Protein AF-M1C3E4-F1 (afdb_monomer)

Mean predicted aligned error: 8.4 Å

Secondary structure (DSSP, 8-state):
-HHHHHHHHHHHHSPEEEEEEEEEEPTTT-SSS-S-EEEEEEEE--GGG-SSGGGSHHHHHHHHHHHHHHHHTTTTEEEEEEEEEEEPPP----

InterPro domains:
  IPR027850 Protein of unknown function DUF4504 [PF14953] (3-94)
  IPR027850 Protein of unknown function DUF4504 [PTHR31366] (2-94)

pLDDT: mean 80.96, std 12.39, range [53.47, 95.12]

Foldseek 3Di:
DVVVVVVLCCLQAPKWKKKWKWFFFDVVVDPPDDRDIHTPDIDTDRCVQDVPHCVDPVNVVVVVVVVVVCVVVCNTTVDIDMDIDTHHRDD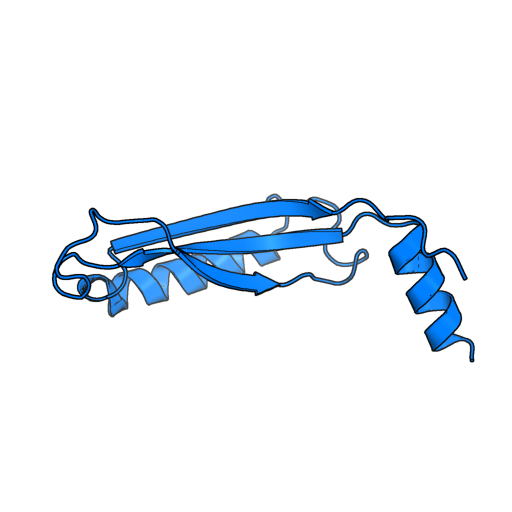PDD

Solvent-accessible surface area (backbone atoms only — not comparable to full-atom values): 5555 Å² total; per-residue (Å²): 111,71,70,58,53,53,49,51,50,46,53,47,71,43,57,34,42,37,40,36,36,34,29,22,48,27,62,90,79,38,94,83,56,78,69,54,79,39,81,77,50,71,49,69,60,61,50,98,79,44,84,66,58,78,79,35,73,67,47,53,54,48,50,52,56,51,49,58,50,35,68,78,38,41,82,51,34,67,43,79,47,79,48,75,44,79,43,69,46,60,83,74,84,126

Radius of gyration: 17.13 Å; Cα contacts (8 Å, |Δi|>4): 126; chains: 1; bounding box: 40×20×45 Å

Structure (mmCIF, N/CA/C/O backbone):
data_AF-M1C3E4-F1
#
_entry.id   AF-M1C3E4-F1
#
loop_
_atom_site.group_PDB
_atom_site.id
_atom_site.type_symbol
_atom_site.label_atom_id
_atom_site.label_alt_id
_atom_site.label_comp_id
_atom_site.label_asym_id
_atom_site.label_entity_id
_atom_site.label_seq_id
_atom_site.pdbx_PDB_ins_code
_atom_site.Cartn_x
_atom_site.Cartn_y
_atom_site.Cartn_z
_atom_site.occupancy
_atom_site.B_iso_or_equiv
_atom_site.auth_seq_id
_atom_site.auth_comp_id
_atom_site.auth_asym_id
_atom_site.auth_atom_id
_atom_site.pdbx_PDB_model_num
ATOM 1 N N . MET A 1 1 ? 27.519 -9.311 -13.568 1.00 56.81 1 MET A N 1
ATOM 2 C CA . MET A 1 1 ? 27.627 -7.866 -13.865 1.00 56.81 1 MET A CA 1
ATOM 3 C C . MET A 1 1 ? 26.297 -7.278 -14.332 1.00 56.81 1 MET A C 1
ATOM 5 O O . MET A 1 1 ? 25.813 -6.385 -13.657 1.00 56.81 1 MET A O 1
ATOM 9 N N . ALA A 1 2 ? 25.630 -7.840 -15.349 1.00 66.44 2 ALA A N 1
ATOM 10 C CA . ALA A 1 2 ? 24.377 -7.292 -15.903 1.00 66.44 2 ALA A CA 1
ATOM 11 C C . ALA A 1 2 ? 23.235 -7.018 -14.891 1.00 66.44 2 ALA A C 1
ATOM 13 O O . ALA A 1 2 ? 22.530 -6.023 -15.009 1.00 66.44 2 ALA A O 1
ATOM 14 N N . HIS A 1 3 ? 23.048 -7.862 -13.868 1.00 71.81 3 HIS A N 1
ATOM 15 C C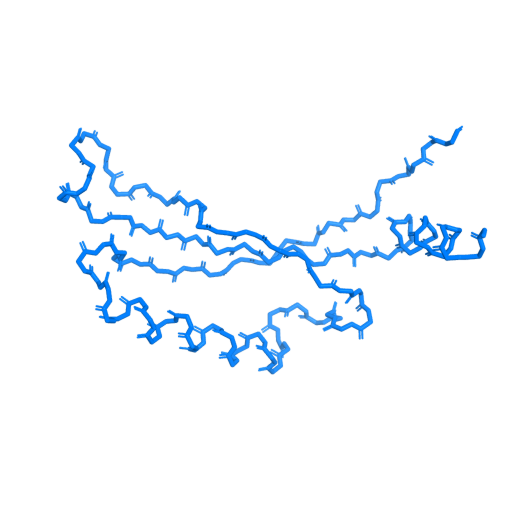A . HIS A 1 3 ? 21.992 -7.638 -12.866 1.00 71.81 3 HIS A CA 1
ATOM 16 C C . HIS A 1 3 ? 22.253 -6.428 -11.961 1.00 71.81 3 HIS A C 1
ATOM 18 O O . HIS A 1 3 ? 21.304 -5.776 -11.536 1.00 71.81 3 HIS A O 1
ATOM 24 N N . ILE A 1 4 ? 23.524 -6.121 -11.684 1.00 73.19 4 ILE A N 1
ATOM 25 C CA . ILE A 1 4 ? 23.914 -4.976 -10.853 1.00 73.19 4 ILE A CA 1
ATOM 26 C C . ILE A 1 4 ? 23.709 -3.686 -11.648 1.00 73.19 4 ILE A C 1
ATOM 28 O O . ILE A 1 4 ? 23.091 -2.758 -11.145 1.00 73.19 4 ILE A O 1
ATOM 32 N N . GLU A 1 5 ? 24.139 -3.657 -12.910 1.00 76.19 5 GLU A N 1
ATOM 33 C CA . GLU A 1 5 ? 23.933 -2.510 -13.805 1.00 76.19 5 GLU 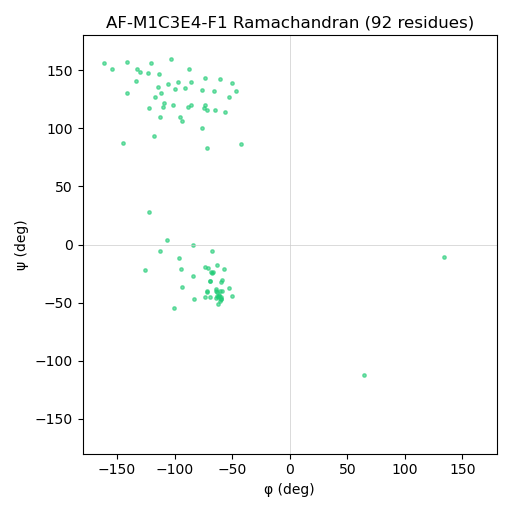A CA 1
ATOM 34 C C . GLU A 1 5 ? 22.446 -2.222 -14.033 1.00 76.19 5 GLU A C 1
ATOM 36 O O . GLU A 1 5 ? 22.023 -1.077 -13.905 1.00 76.19 5 GLU A O 1
ATOM 41 N N . ASN A 1 6 ? 21.627 -3.253 -14.266 1.00 70.62 6 ASN A N 1
ATOM 42 C CA . ASN A 1 6 ? 20.178 -3.086 -14.399 1.00 70.62 6 ASN A CA 1
ATOM 43 C C . ASN A 1 6 ? 19.525 -2.594 -13.102 1.00 70.62 6 ASN A C 1
ATOM 45 O O . ASN A 1 6 ? 18.612 -1.771 -13.147 1.00 70.62 6 ASN A O 1
ATOM 49 N N . ALA A 1 7 ? 19.981 -3.079 -11.943 1.00 69.38 7 ALA A N 1
ATOM 50 C CA . ALA A 1 7 ? 19.498 -2.591 -10.657 1.00 69.38 7 ALA A CA 1
ATOM 51 C C . ALA A 1 7 ? 19.866 -1.112 -10.453 1.00 69.38 7 ALA A C 1
ATOM 53 O O . ALA A 1 7 ? 18.993 -0.319 -10.118 1.00 69.38 7 ALA A O 1
ATOM 54 N N . ILE A 1 8 ? 21.115 -0.722 -10.730 1.00 72.44 8 ILE A N 1
ATOM 55 C CA . ILE A 1 8 ? 21.579 0.672 -10.641 1.00 72.44 8 ILE A CA 1
ATOM 56 C C . ILE A 1 8 ? 20.808 1.565 -11.620 1.00 72.44 8 ILE A C 1
ATOM 58 O O . ILE A 1 8 ? 20.332 2.629 -11.229 1.00 72.44 8 ILE A O 1
ATOM 62 N N . TYR A 1 9 ? 20.623 1.135 -12.870 1.00 72.69 9 TYR A N 1
ATOM 63 C CA . TYR A 1 9 ? 19.862 1.880 -13.874 1.00 72.69 9 TYR A CA 1
ATOM 64 C C . TYR A 1 9 ? 18.411 2.090 -13.432 1.00 72.69 9 TYR A C 1
ATOM 66 O O . TYR A 1 9 ? 17.920 3.215 -13.436 1.00 72.69 9 TYR A O 1
ATOM 74 N N . ASN A 1 10 ? 17.732 1.036 -12.976 1.00 68.06 10 ASN A N 1
ATOM 75 C CA . ASN A 1 10 ? 16.348 1.146 -12.518 1.00 68.06 10 ASN A CA 1
ATOM 76 C C . ASN A 1 10 ? 16.225 2.068 -11.298 1.00 68.06 10 ASN A C 1
ATOM 78 O O . ASN A 1 10 ? 15.352 2.928 -11.281 1.00 68.06 10 ASN A O 1
ATOM 82 N N . LEU A 1 11 ? 17.122 1.944 -10.315 1.00 69.81 11 LEU A N 1
ATOM 83 C CA . LEU A 1 11 ? 17.119 2.795 -9.119 1.00 69.81 11 LEU A CA 1
ATOM 84 C C . LEU A 1 11 ? 17.465 4.263 -9.414 1.00 69.81 11 LEU A C 1
ATOM 86 O O . LEU A 1 11 ? 17.072 5.134 -8.645 1.00 69.81 11 LEU A O 1
ATOM 90 N N . SER A 1 12 ? 18.190 4.537 -10.503 1.00 68.25 12 SER A N 1
ATOM 91 C CA . SER A 1 12 ? 18.616 5.886 -10.903 1.00 68.25 12 SER A CA 1
ATOM 92 C C . SER A 1 12 ? 17.702 6.557 -11.937 1.00 68.25 12 SER A C 1
ATOM 94 O O . SER A 1 12 ? 17.817 7.763 -12.145 1.00 68.25 12 SER A O 1
ATOM 96 N N . THR A 1 13 ? 16.773 5.820 -12.560 1.00 72.69 13 THR A N 1
ATOM 97 C CA . THR A 1 13 ? 15.913 6.352 -13.638 1.00 72.69 13 THR A CA 1
ATOM 98 C C . THR A 1 13 ? 14.413 6.185 -13.410 1.00 72.69 13 THR A C 1
ATOM 100 O O . THR A 1 13 ? 13.634 6.939 -13.991 1.00 72.69 13 THR A O 1
ATOM 103 N N . LYS A 1 14 ? 13.983 5.243 -12.562 1.00 75.88 14 LYS A N 1
ATOM 104 C CA . LYS A 1 14 ? 12.564 4.946 -12.320 1.00 75.88 14 LYS A CA 1
ATOM 105 C C . LYS A 1 14 ? 12.156 5.339 -10.900 1.00 75.88 14 LYS A C 1
ATOM 107 O O . LYS A 1 14 ? 12.809 4.957 -9.933 1.00 75.88 14 LYS A O 1
ATOM 112 N N . SER A 1 15 ? 11.060 6.085 -10.765 1.00 75.25 15 SER A N 1
ATOM 113 C CA . SER A 1 15 ? 10.481 6.434 -9.461 1.00 75.25 15 SER A CA 1
ATOM 114 C C . SER A 1 15 ? 9.951 5.194 -8.750 1.00 75.25 15 SER A C 1
ATOM 116 O O . SER A 1 15 ? 9.209 4.420 -9.343 1.00 75.25 15 SER A O 1
ATOM 118 N N . LEU A 1 16 ? 10.286 5.016 -7.477 1.00 83.62 16 LEU A N 1
ATOM 119 C CA . LEU A 1 16 ? 9.759 3.922 -6.666 1.00 83.62 16 LEU A CA 1
ATOM 120 C C . LEU A 1 16 ? 8.580 4.401 -5.831 1.00 83.62 16 LEU A C 1
ATOM 122 O O . LEU A 1 16 ? 8.640 5.464 -5.224 1.00 83.62 16 LEU A O 1
ATOM 126 N N . ASN A 1 17 ? 7.547 3.576 -5.722 1.00 88.62 17 ASN A N 1
ATOM 127 C CA . ASN A 1 17 ? 6.472 3.808 -4.768 1.00 88.62 17 ASN A CA 1
ATOM 128 C C . ASN A 1 17 ? 6.839 3.163 -3.427 1.00 88.62 17 ASN A C 1
ATOM 130 O O . ASN A 1 17 ? 7.046 1.948 -3.343 1.00 88.62 17 ASN A O 1
ATOM 134 N N . LEU A 1 18 ? 6.945 3.985 -2.383 1.00 90.56 18 LEU A N 1
ATOM 135 C CA . LEU A 1 18 ? 7.133 3.540 -1.009 1.00 90.56 18 LEU A CA 1
ATOM 136 C C . LEU A 1 18 ? 5.772 3.471 -0.321 1.00 90.56 18 LEU A C 1
ATOM 138 O O . LEU A 1 18 ? 5.165 4.498 -0.018 1.00 90.56 18 LEU A O 1
ATOM 142 N N . PHE A 1 19 ? 5.318 2.252 -0.057 1.00 92.81 19 PHE A N 1
ATOM 143 C CA . PHE A 1 19 ? 4.094 1.975 0.678 1.00 92.81 19 PHE A CA 1
ATOM 144 C C . PHE A 1 19 ? 4.413 1.971 2.168 1.00 92.81 19 PHE A C 1
ATOM 146 O O . PHE A 1 19 ? 5.229 1.171 2.628 1.00 92.81 19 PHE A O 1
ATOM 153 N N . GLN A 1 20 ? 3.771 2.848 2.931 1.00 94.81 20 GLN A N 1
ATOM 154 C CA . GLN A 1 20 ? 3.932 2.947 4.379 1.00 94.81 20 GLN A CA 1
ATOM 155 C C . GLN A 1 20 ? 2.610 2.630 5.065 1.00 94.81 20 GLN A C 1
ATOM 157 O O . GLN A 1 20 ? 1.577 3.219 4.754 1.00 94.81 20 GLN A O 1
ATOM 162 N N . ILE A 1 21 ? 2.638 1.694 6.011 1.00 94.19 21 ILE A N 1
ATOM 163 C CA . ILE A 1 21 ? 1.496 1.361 6.858 1.00 94.19 21 ILE A CA 1
ATOM 164 C C . ILE A 1 21 ? 1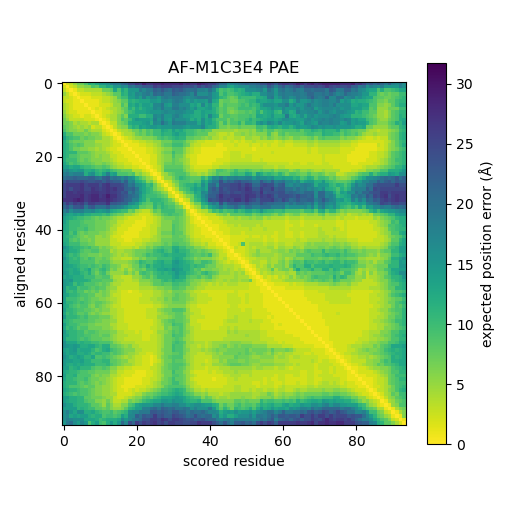.703 2.019 8.206 1.00 94.19 21 ILE A C 1
ATOM 166 O O . ILE A 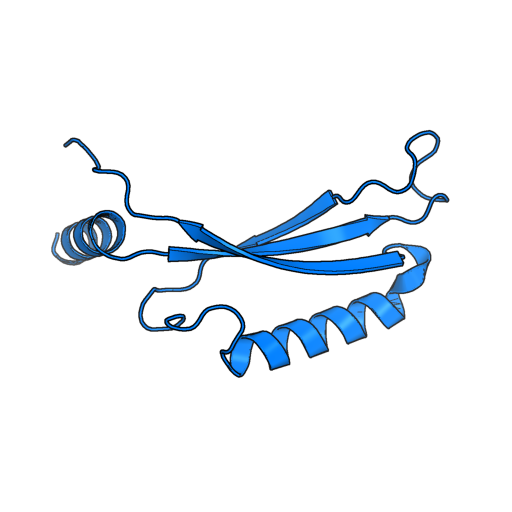1 21 ? 2.651 1.721 8.932 1.00 94.19 21 ILE A O 1
ATOM 170 N N . LEU A 1 22 ? 0.763 2.880 8.550 1.00 93.62 22 LEU A N 1
ATOM 171 C CA . LEU A 1 22 ? 0.766 3.670 9.758 1.00 93.62 22 LEU A CA 1
ATOM 172 C C . LEU A 1 22 ? -0.397 3.236 10.651 1.00 93.62 22 LEU A C 1
ATOM 174 O O . LEU A 1 22 ? -1.520 3.050 10.179 1.00 93.62 22 LEU A O 1
ATOM 178 N N . VAL A 1 23 ? -0.139 3.083 11.945 1.00 92.12 23 VAL A N 1
ATOM 179 C CA . VAL A 1 23 ? -1.125 2.630 12.932 1.00 92.12 23 VAL A CA 1
ATOM 180 C C . VAL A 1 23 ? -1.153 3.551 14.139 1.00 92.12 23 VAL A C 1
ATOM 182 O O . VAL A 1 23 ? -0.127 4.089 14.542 1.00 92.12 23 VAL A O 1
ATOM 185 N N . CYS A 1 24 ? -2.316 3.692 14.769 1.00 89.50 24 CYS A N 1
ATOM 186 C CA . CYS A 1 24 ? -2.388 4.220 16.129 1.00 89.50 24 CYS A CA 1
ATOM 187 C C . CYS A 1 24 ? -2.525 3.056 17.108 1.00 89.50 24 CYS A C 1
ATOM 189 O O . CYS A 1 24 ? -3.340 2.152 16.908 1.00 89.50 24 CYS A O 1
ATOM 191 N N . ARG A 1 25 ? -1.746 3.079 18.191 1.00 84.50 25 ARG A N 1
ATOM 192 C CA . ARG A 1 25 ? -1.872 2.095 19.271 1.00 84.50 25 ARG A CA 1
ATOM 193 C C . ARG A 1 25 ? -2.908 2.538 20.299 1.00 84.50 25 ARG A C 1
ATOM 195 O O . ARG A 1 25 ? -3.112 3.730 20.527 1.00 84.50 25 ARG A O 1
ATOM 202 N N . SER A 1 26 ? -3.554 1.573 20.949 1.00 76.69 26 SER A N 1
ATOM 203 C CA . SER A 1 26 ? -4.480 1.860 22.048 1.00 76.69 26 SER A CA 1
ATOM 204 C C . SER A 1 26 ? -3.773 2.581 23.202 1.00 76.69 26 SER A C 1
ATOM 206 O O . SER A 1 26 ? -2.654 2.225 23.572 1.00 76.69 26 SER A O 1
ATOM 208 N N . ALA A 1 27 ? -4.460 3.533 23.844 1.00 67.75 27 ALA A N 1
ATOM 209 C CA . ALA A 1 27 ? -3.965 4.251 25.027 1.00 67.75 27 ALA A CA 1
ATOM 210 C C . ALA A 1 27 ? -3.603 3.315 26.200 1.00 67.75 27 ALA A C 1
ATOM 212 O O . ALA A 1 27 ? -2.800 3.668 27.057 1.00 67.75 27 ALA A O 1
ATOM 213 N N . ARG A 1 28 ? -4.146 2.087 26.221 1.00 62.38 28 ARG A N 1
ATOM 214 C CA . ARG A 1 28 ? -3.756 1.049 27.191 1.00 62.38 28 ARG A CA 1
ATOM 215 C C . ARG A 1 28 ? -2.313 0.559 27.010 1.00 62.38 28 ARG A C 1
ATOM 217 O O . ARG A 1 28 ? -1.728 0.076 27.974 1.00 62.38 28 ARG A O 1
ATOM 224 N N . CYS A 1 29 ? -1.742 0.699 25.814 1.00 56.88 29 CYS A N 1
ATOM 225 C CA . CYS A 1 29 ? -0.361 0.328 25.506 1.00 56.88 29 CYS A CA 1
ATOM 226 C C . CYS A 1 29 ? 0.632 1.497 25.635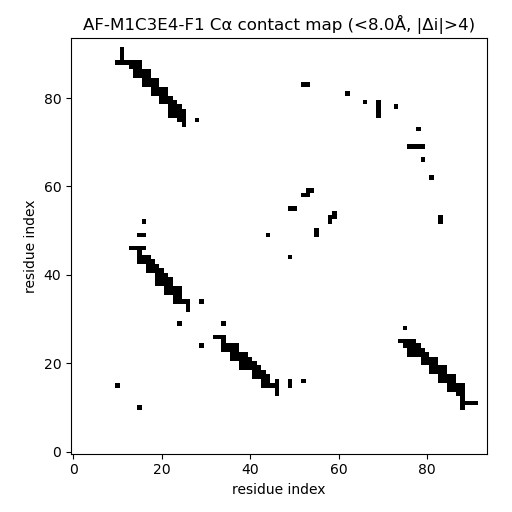 1.00 56.88 29 CYS A C 1
ATOM 228 O O . CYS A 1 29 ? 1.812 1.233 25.834 1.00 56.88 29 CYS A O 1
ATOM 230 N N . ASN A 1 30 ? 0.179 2.756 25.574 1.00 58.25 30 ASN A N 1
ATOM 231 C CA . ASN A 1 30 ? 1.030 3.946 25.711 1.00 58.25 30 ASN A CA 1
ATOM 232 C C . ASN A 1 30 ? 0.614 4.768 26.941 1.00 58.25 30 ASN A C 1
ATOM 234 O O . ASN A 1 30 ? -0.261 5.631 26.880 1.00 58.25 30 ASN A O 1
ATOM 238 N N . LYS A 1 31 ? 1.266 4.511 28.083 1.00 53.81 31 LYS A N 1
ATOM 239 C CA . LYS A 1 31 ? 1.173 5.370 29.273 1.00 53.81 31 LYS A CA 1
ATOM 240 C C . LYS A 1 31 ? 1.932 6.679 29.012 1.00 53.81 31 LYS A C 1
ATOM 242 O O . LYS A 1 31 ? 3.084 6.797 29.408 1.00 53.81 31 LYS A O 1
ATOM 247 N N . GLY A 1 32 ? 1.306 7.648 28.346 1.00 55.84 32 GLY A N 1
ATOM 248 C CA . GLY A 1 32 ? 1.797 9.035 28.337 1.00 55.84 32 GLY A CA 1
ATOM 249 C C . GLY A 1 32 ? 1.851 9.749 26.987 1.00 55.84 32 GLY A C 1
ATOM 250 O O . GLY A 1 32 ? 2.007 10.964 26.981 1.00 55.84 32 GLY A O 1
ATOM 251 N N . SER A 1 33 ? 1.672 9.056 25.862 1.00 56.06 33 SER A N 1
ATOM 252 C CA . SER A 1 33 ? 1.585 9.683 24.539 1.00 56.06 33 SER A CA 1
ATOM 253 C C . SER A 1 33 ? 0.160 9.578 23.994 1.00 56.06 33 SER A C 1
ATOM 255 O O . SER A 1 33 ? -0.392 8.492 23.812 1.00 56.06 33 SER A O 1
ATOM 257 N N . GLN A 1 34 ? -0.461 10.735 23.763 1.00 57.72 34 GLN A N 1
ATOM 258 C CA . GLN A 1 34 ? -1.696 10.882 22.990 1.00 57.72 34 GLN A CA 1
ATOM 259 C C . GLN A 1 34 ? -1.557 10.078 21.692 1.00 57.72 34 GLN A C 1
ATOM 261 O O . GLN A 1 34 ? -0.505 10.177 21.076 1.00 57.72 34 GLN A O 1
ATOM 266 N N . ALA A 1 35 ? -2.562 9.261 21.340 1.00 63.03 35 ALA A N 1
ATOM 267 C CA . ALA A 1 35 ? -2.512 8.220 20.302 1.00 63.03 35 ALA A CA 1
ATOM 268 C C . ALA A 1 35 ? -1.775 8.667 19.024 1.00 63.03 35 ALA A C 1
ATOM 270 O O . ALA A 1 35 ? -2.381 9.183 18.084 1.00 63.03 35 ALA A O 1
ATOM 271 N N . GLN A 1 36 ? -0.454 8.491 19.022 1.00 75.12 36 GLN A N 1
ATOM 272 C CA . GLN A 1 36 ? 0.413 8.981 17.969 1.00 75.12 36 GLN A CA 1
ATOM 273 C C . GLN A 1 36 ? 0.436 7.932 16.869 1.00 75.12 36 GLN A C 1
ATOM 275 O O . GLN A 1 36 ? 0.418 6.726 17.126 1.00 75.12 36 GLN A O 1
ATOM 280 N N . LYS A 1 37 ? 0.406 8.414 15.635 1.00 86.56 37 LYS A N 1
ATOM 281 C CA . LYS A 1 37 ? 0.476 7.580 14.449 1.00 86.56 37 LYS A CA 1
ATOM 282 C C . LYS A 1 37 ? 1.921 7.097 14.304 1.00 86.56 37 LYS A C 1
ATOM 284 O O . LYS A 1 37 ? 2.830 7.914 14.189 1.00 86.56 37 LYS A O 1
ATOM 289 N N . GLU A 1 38 ? 2.121 5.790 14.370 1.00 89.44 38 GLU A N 1
ATOM 290 C CA . GLU A 1 38 ? 3.422 5.122 14.311 1.00 89.44 38 GLU A CA 1
ATOM 291 C C . GLU A 1 38 ? 3.527 4.296 13.027 1.00 89.44 38 GLU A C 1
ATOM 293 O O . GLU A 1 38 ? 2.538 3.726 12.563 1.00 89.44 38 GLU A O 1
ATOM 298 N N . GLU A 1 39 ? 4.730 4.189 12.466 1.00 92.38 39 GLU A N 1
ATOM 299 C CA . GLU A 1 39 ? 4.980 3.296 11.337 1.00 92.38 39 GLU A CA 1
ATOM 300 C C . GLU A 1 39 ? 5.006 1.837 11.803 1.00 92.38 39 GLU A C 1
ATOM 302 O O . GLU A 1 39 ? 5.805 1.447 12.653 1.00 92.38 39 GLU A O 1
ATOM 307 N N . LEU A 1 40 ? 4.106 1.025 11.246 1.00 91.31 40 LEU A N 1
ATOM 308 C CA . LEU A 1 40 ? 4.085 -0.418 11.463 1.00 91.31 40 LEU A CA 1
ATOM 309 C C . LEU A 1 40 ? 5.071 -1.119 10.531 1.00 91.31 40 LEU A C 1
ATOM 311 O O . LEU A 1 40 ? 5.798 -2.015 10.955 1.00 91.31 40 LEU A O 1
ATOM 315 N N . MET A 1 41 ? 5.037 -0.749 9.253 1.00 92.81 41 MET A N 1
ATOM 316 C CA . MET A 1 41 ? 5.944 -1.268 8.241 1.00 92.81 41 MET A CA 1
ATOM 317 C C . MET A 1 41 ? 5.966 -0.360 7.019 1.00 92.81 41 MET A C 1
ATOM 319 O O . MET A 1 41 ? 4.967 0.287 6.701 1.00 92.81 41 MET A O 1
ATOM 323 N N . SER A 1 42 ? 7.062 -0.426 6.279 1.00 93.50 42 SER A N 1
ATOM 324 C CA . SER A 1 42 ? 7.174 0.126 4.939 1.00 93.50 42 SER A CA 1
ATOM 325 C C . SER A 1 42 ? 7.795 -0.880 3.988 1.00 93.50 42 SER A C 1
ATOM 327 O O . SER A 1 42 ? 8.549 -1.770 4.387 1.00 93.50 42 SER A O 1
ATOM 329 N N . PHE A 1 43 ? 7.426 -0.770 2.719 1.00 91.12 43 PHE A N 1
ATOM 330 C CA . PHE A 1 43 ? 7.982 -1.593 1.660 1.00 91.12 43 PHE A CA 1
ATOM 331 C C . PHE A 1 43 ? 7.886 -0.878 0.317 1.00 91.12 43 PHE A C 1
ATOM 333 O O . PHE A 1 43 ? 6.988 -0.071 0.075 1.00 91.12 43 PHE A O 1
ATOM 340 N N . SER A 1 44 ? 8.819 -1.196 -0.569 1.00 88.12 44 SER A N 1
ATOM 341 C CA . SER A 1 44 ? 8.707 -0.897 -1.989 1.00 88.12 44 SER A CA 1
ATOM 342 C C . SER A 1 44 ? 8.337 -2.167 -2.740 1.00 88.12 44 SER A C 1
ATOM 344 O O . SER A 1 44 ? 8.547 -3.287 -2.264 1.00 88.12 44 SER A O 1
ATOM 346 N N . VAL A 1 45 ? 7.793 -1.994 -3.936 1.00 85.00 45 VAL A N 1
ATOM 347 C CA . VAL A 1 45 ? 7.665 -3.078 -4.907 1.00 85.00 45 VAL A CA 1
ATOM 348 C C . VAL A 1 45 ? 8.434 -2.696 -6.173 1.00 85.00 45 VAL A C 1
ATOM 350 O O . VAL A 1 45 ? 8.678 -1.507 -6.401 1.00 85.00 45 VAL A O 1
ATOM 353 N N . PRO A 1 46 ? 8.867 -3.676 -6.984 1.00 80.81 46 PRO A N 1
ATOM 354 C CA . PRO A 1 46 ? 9.507 -3.396 -8.265 1.00 80.81 46 PRO A CA 1
ATOM 355 C C . PRO A 1 46 ? 8.680 -2.420 -9.110 1.00 80.81 46 PRO A C 1
ATOM 357 O O . PRO A 1 46 ? 7.461 -2.554 -9.168 1.00 80.81 46 PRO A O 1
ATOM 360 N N . TYR A 1 47 ? 9.342 -1.474 -9.785 1.00 75.06 47 TYR A N 1
ATOM 361 C CA . TYR A 1 47 ? 8.680 -0.446 -10.604 1.00 75.06 47 TYR A CA 1
ATOM 362 C C . TYR A 1 47 ? 7.660 -1.030 -11.586 1.00 75.06 47 TYR A C 1
ATOM 364 O O . TYR A 1 47 ? 6.537 -0.549 -11.669 1.00 75.06 47 TYR A O 1
ATOM 372 N N . ASP A 1 48 ? 8.021 -2.118 -12.271 1.00 79.19 48 ASP A N 1
ATOM 373 C CA . ASP A 1 48 ? 7.155 -2.746 -13.274 1.00 79.19 48 ASP A CA 1
ATOM 374 C C . ASP A 1 48 ? 5.883 -3.386 -12.654 1.00 79.19 48 ASP A C 1
ATOM 376 O O . ASP A 1 48 ? 5.019 -3.863 -13.383 1.00 79.19 48 ASP A O 1
ATOM 380 N N . LEU A 1 49 ? 5.769 -3.409 -11.316 1.00 78.06 49 LEU A N 1
ATOM 381 C CA . LEU A 1 49 ? 4.631 -3.923 -10.540 1.00 78.06 49 LEU A CA 1
ATOM 382 C C . LEU A 1 49 ? 3.853 -2.835 -9.771 1.00 78.06 49 LEU A C 1
ATOM 384 O O . LEU A 1 49 ? 2.848 -3.149 -9.132 1.00 78.06 49 LEU A O 1
ATOM 388 N N . SER A 1 50 ? 4.310 -1.580 -9.772 1.00 82.12 50 SER A N 1
ATOM 389 C CA . SER A 1 50 ? 3.576 -0.459 -9.170 1.00 82.12 50 SER A CA 1
ATOM 390 C C . SER A 1 50 ? 3.790 0.798 -9.984 1.00 82.12 50 SER A C 1
ATOM 392 O O . SER A 1 50 ? 4.685 1.599 -9.707 1.00 82.12 50 SER A O 1
ATOM 394 N N . LEU A 1 51 ? 2.931 0.956 -10.982 1.00 79.00 51 LEU A N 1
ATOM 395 C CA . LEU A 1 51 ? 2.935 2.113 -11.863 1.00 79.00 51 LEU A CA 1
ATOM 396 C C . LEU A 1 51 ? 1.959 3.174 -11.347 1.00 79.00 51 LEU A C 1
ATOM 398 O O . LEU A 1 51 ? 2.280 4.359 -11.384 1.00 79.00 51 LEU A O 1
ATOM 402 N N . GLU A 1 52 ? 0.821 2.754 -10.788 1.00 81.19 52 GLU A N 1
ATOM 403 C CA . GLU A 1 52 ? -0.285 3.643 -10.397 1.00 81.19 52 GLU A CA 1
ATOM 404 C C . GLU A 1 52 ? -0.414 3.834 -8.872 1.00 81.19 52 GLU A C 1
ATOM 406 O O . GLU A 1 52 ? -1.301 4.528 -8.380 1.00 81.19 52 GLU A O 1
ATOM 411 N N 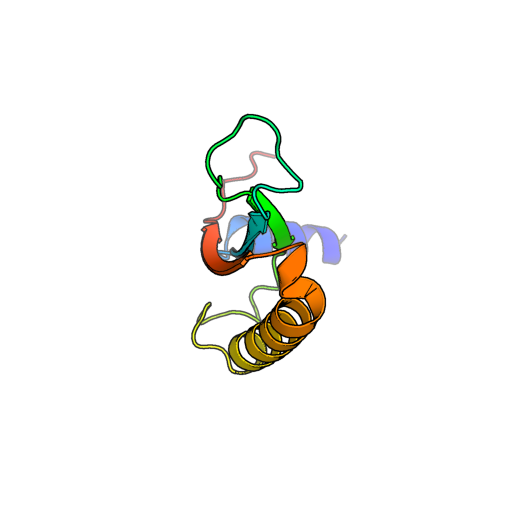. GLY A 1 53 ? 0.499 3.263 -8.081 1.00 84.38 53 GLY A N 1
ATOM 412 C CA . GLY A 1 53 ? 0.522 3.468 -6.631 1.00 84.38 53 GLY A CA 1
ATOM 413 C C . GLY A 1 53 ? -0.720 2.897 -5.938 1.00 84.38 53 GLY A C 1
ATOM 414 O O . GLY A 1 53 ? -0.860 1.681 -5.865 1.00 84.38 53 GLY A O 1
ATOM 415 N N . MET A 1 54 ? -1.584 3.756 -5.379 1.00 83.75 54 MET A N 1
ATOM 416 C CA . MET A 1 54 ? -2.770 3.339 -4.606 1.00 83.75 54 MET A CA 1
ATOM 417 C C . MET A 1 54 ? -3.911 2.769 -5.457 1.00 83.75 54 MET A C 1
ATOM 419 O O . MET A 1 54 ? -4.759 2.071 -4.903 1.00 83.75 54 MET A O 1
ATOM 423 N N . ASP A 1 55 ? -3.927 3.039 -6.762 1.00 85.44 55 ASP A N 1
ATOM 424 C CA . ASP A 1 55 ? -5.018 2.634 -7.661 1.00 85.44 55 ASP A CA 1
ATOM 425 C C . ASP A 1 55 ? -4.870 1.183 -8.171 1.00 85.44 55 ASP A C 1
ATOM 427 O O . ASP A 1 55 ? -5.723 0.650 -8.880 1.00 85.44 55 ASP A O 1
ATOM 431 N N . GLU A 1 56 ? -3.806 0.497 -7.751 1.00 88.88 56 GLU A N 1
ATOM 432 C CA . GLU A 1 56 ? -3.491 -0.872 -8.149 1.00 88.88 56 GLU A CA 1
ATOM 433 C C . GLU A 1 56 ? -4.386 -1.912 -7.423 1.00 88.88 56 GLU A C 1
ATOM 435 O O . GLU A 1 56 ? -4.460 -1.922 -6.186 1.00 88.88 56 GLU A O 1
ATOM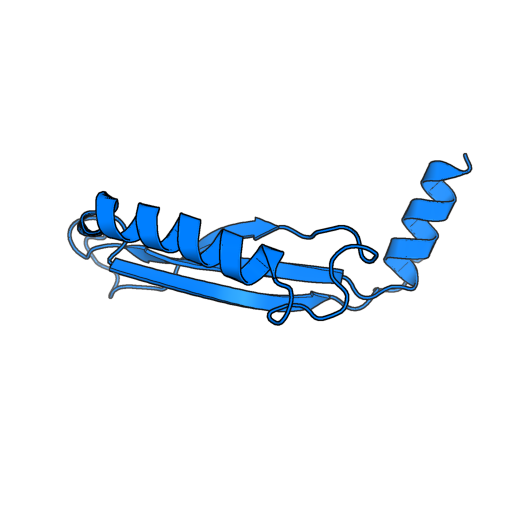 440 N N . PRO A 1 57 ? -4.983 -2.902 -8.123 1.00 91.62 57 PRO A N 1
ATOM 441 C CA . PRO A 1 57 ? -5.878 -3.897 -7.507 1.00 91.62 57 PRO A CA 1
ATOM 442 C C . PRO A 1 57 ? -5.240 -4.731 -6.384 1.00 91.62 57 PRO A C 1
ATOM 444 O O . PRO A 1 57 ? -5.905 -5.185 -5.440 1.00 91.62 57 PRO A O 1
ATOM 447 N N . TRP A 1 58 ? -3.926 -4.963 -6.471 1.00 91.06 58 TRP A N 1
ATOM 448 C CA . TRP A 1 58 ? -3.198 -5.696 -5.438 1.00 91.06 58 TRP A CA 1
ATOM 449 C C . TRP A 1 58 ? -3.091 -4.887 -4.139 1.00 91.06 58 TRP A C 1
ATOM 451 O O . TRP A 1 58 ? -3.116 -5.489 -3.061 1.00 91.06 58 TRP A O 1
ATOM 461 N N . VAL A 1 59 ? -3.030 -3.553 -4.222 1.00 91.69 59 VAL A N 1
ATOM 462 C CA . VAL A 1 59 ? -2.960 -2.647 -3.065 1.00 91.69 59 VAL A CA 1
ATOM 463 C C . VAL A 1 59 ? -4.280 -2.653 -2.320 1.00 91.69 59 VAL A C 1
ATOM 465 O O . VAL A 1 59 ? -4.289 -2.829 -1.102 1.00 91.69 59 VAL A O 1
ATOM 468 N N . GLU A 1 60 ? -5.402 -2.566 -3.034 1.00 91.62 60 GLU A N 1
ATOM 469 C CA . GLU A 1 60 ? -6.735 -2.664 -2.433 1.00 91.62 60 GLU A CA 1
ATOM 470 C C . GLU A 1 60 ? -6.930 -4.015 -1.728 1.00 91.62 60 GLU A C 1
ATOM 472 O O . GLU A 1 60 ? -7.347 -4.082 -0.563 1.00 91.62 60 GLU A O 1
ATOM 477 N N . THR A 1 61 ? -6.554 -5.107 -2.399 1.00 93.88 61 THR A N 1
ATOM 478 C CA . THR A 1 61 ? -6.626 -6.462 -1.834 1.00 93.88 61 THR A CA 1
ATOM 479 C C . THR A 1 61 ? -5.745 -6.593 -0.590 1.00 93.88 61 THR A C 1
ATOM 481 O O . THR A 1 61 ? -6.153 -7.178 0.421 1.00 93.88 61 THR A O 1
ATOM 484 N N . PHE A 1 62 ? -4.528 -6.047 -0.637 1.00 93.00 62 PHE A N 1
ATOM 485 C CA . PHE A 1 62 ? -3.606 -6.031 0.490 1.00 93.00 62 PHE A CA 1
ATOM 486 C C . PHE A 1 62 ? -4.181 -5.232 1.664 1.00 93.00 62 PHE A C 1
ATOM 488 O O . PHE A 1 62 ? -4.275 -5.760 2.775 1.00 93.00 62 PHE A O 1
ATOM 495 N N . LEU A 1 6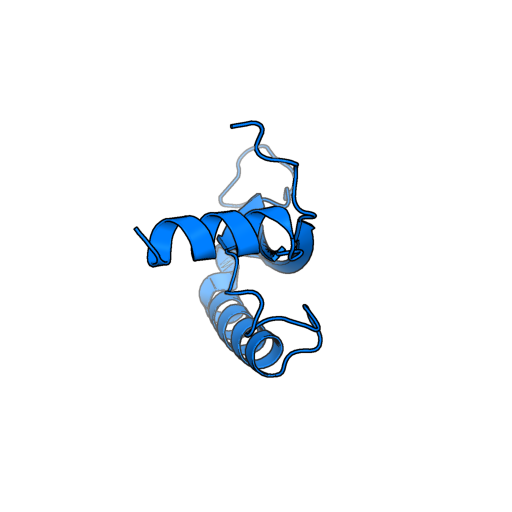3 ? -4.640 -4.003 1.421 1.00 92.56 63 LEU A N 1
ATOM 496 C CA . LEU A 1 63 ? -5.205 -3.127 2.442 1.00 92.56 63 LEU A CA 1
ATOM 497 C C . LEU A 1 63 ? -6.444 -3.751 3.090 1.00 92.56 63 LEU A C 1
ATOM 499 O O . LEU A 1 63 ? -6.581 -3.706 4.311 1.00 92.56 63 LEU A O 1
ATOM 503 N N . THR A 1 64 ? -7.296 -4.406 2.304 1.00 94.75 64 THR A N 1
ATOM 504 C CA . THR A 1 64 ? -8.463 -5.149 2.801 1.00 94.75 64 THR A CA 1
ATOM 505 C C . THR A 1 64 ? -8.050 -6.259 3.767 1.00 94.75 64 THR A C 1
ATOM 507 O O . THR A 1 64 ? -8.594 -6.372 4.868 1.00 94.75 64 THR A O 1
ATOM 510 N N . ARG A 1 65 ? -7.030 -7.052 3.413 1.00 95.12 65 ARG A N 1
ATOM 511 C CA . ARG A 1 65 ? -6.504 -8.116 4.288 1.00 95.12 65 ARG A CA 1
ATOM 512 C C . ARG A 1 65 ? -5.903 -7.563 5.576 1.00 95.12 65 ARG A C 1
ATOM 514 O O . ARG A 1 65 ? -6.071 -8.164 6.637 1.00 95.12 65 ARG A O 1
ATOM 521 N N . VAL A 1 66 ? -5.186 -6.446 5.496 1.00 92.62 66 VAL A N 1
ATOM 522 C CA . VAL A 1 66 ? -4.557 -5.823 6.663 1.00 92.62 66 VAL A CA 1
ATOM 523 C C . VAL A 1 66 ? -5.609 -5.184 7.579 1.00 92.62 66 VAL A C 1
ATOM 525 O O . VAL A 1 66 ? -5.541 -5.385 8.791 1.00 92.62 66 VAL A O 1
ATOM 528 N N . LYS A 1 67 ? -6.631 -4.516 7.030 1.00 93.31 67 LYS A N 1
ATOM 529 C CA . LYS A 1 67 ? -7.777 -3.997 7.799 1.00 93.31 67 LYS A CA 1
ATOM 530 C C . LYS A 1 67 ? -8.534 -5.112 8.521 1.00 93.31 67 LYS A C 1
ATOM 532 O O . LYS A 1 67 ? -8.745 -5.012 9.723 1.00 93.31 67 LYS A O 1
ATOM 537 N N . ALA A 1 68 ? -8.806 -6.232 7.850 1.00 94.81 68 ALA A N 1
ATOM 538 C CA . ALA A 1 68 ? -9.432 -7.393 8.491 1.00 94.81 68 ALA A CA 1
ATOM 539 C C . ALA A 1 68 ? -8.595 -7.961 9.657 1.00 94.81 68 ALA A C 1
ATOM 541 O O . ALA A 1 68 ? -9.139 -8.470 10.638 1.00 94.81 68 ALA A O 1
ATOM 542 N N . LYS A 1 69 ? -7.256 -7.880 9.586 1.00 91.94 69 LYS A N 1
ATOM 543 C CA . LYS A 1 69 ? -6.381 -8.214 10.725 1.00 91.94 69 LYS A CA 1
ATOM 544 C C . LYS A 1 69 ? -6.456 -7.164 11.833 1.00 91.94 69 LYS A C 1
ATOM 546 O O . LYS A 1 69 ? -6.464 -7.539 13.001 1.00 91.94 69 LYS A O 1
ATOM 551 N N . GLN A 1 70 ? -6.513 -5.880 11.485 1.00 91.31 70 GLN A N 1
ATOM 552 C CA . GLN A 1 70 ? -6.635 -4.791 12.453 1.00 91.31 70 GLN A CA 1
ATOM 553 C C . GLN A 1 70 ? -7.953 -4.868 13.234 1.00 91.31 70 GLN A C 1
ATOM 555 O O . GLN A 1 70 ? -7.924 -4.728 14.451 1.00 91.31 70 GLN A O 1
ATOM 560 N N . GLU A 1 71 ? -9.072 -5.198 12.591 1.00 92.75 71 GLU A N 1
ATOM 561 C CA . GLU A 1 71 ? -10.364 -5.413 13.262 1.00 92.75 71 GLU A CA 1
ATOM 562 C C . GLU A 1 71 ? -10.298 -6.522 14.321 1.00 92.75 71 GLU A C 1
ATOM 564 O O . GLU A 1 71 ? -10.832 -6.370 15.419 1.00 92.75 71 GLU A O 1
ATOM 569 N N . ARG A 1 72 ? -9.578 -7.614 14.030 1.00 93.12 72 ARG A N 1
ATOM 570 C CA . ARG A 1 72 ? -9.352 -8.724 14.977 1.00 93.12 72 ARG A CA 1
ATOM 571 C C . ARG A 1 72 ? -8.414 -8.361 16.132 1.00 93.12 72 ARG A C 1
ATOM 573 O O . ARG A 1 72 ? -8.414 -9.052 17.148 1.00 93.12 72 ARG A O 1
ATOM 580 N N . CYS A 1 73 ? -7.610 -7.313 15.968 1.00 88.88 73 CYS A N 1
ATOM 581 C CA . CYS A 1 73 ? -6.590 -6.869 16.917 1.00 88.88 73 CYS A CA 1
ATOM 582 C C . CYS A 1 73 ? -6.812 -5.415 17.375 1.00 88.88 73 CYS A C 1
ATOM 584 O O . CYS A 1 73 ? -5.850 -4.722 17.727 1.00 88.88 73 CYS A O 1
ATOM 586 N N . ASN A 1 74 ? -8.062 -4.940 17.379 1.00 86.88 74 ASN A N 1
ATOM 587 C CA . ASN A 1 74 ? -8.416 -3.540 17.642 1.00 86.88 74 ASN A CA 1
ATOM 588 C C . ASN A 1 74 ? -8.056 -3.053 19.062 1.00 86.88 74 ASN A C 1
ATOM 590 O O . ASN A 1 74 ? -7.942 -1.854 19.316 1.00 86.88 74 ASN A O 1
ATOM 594 N N . GLN A 1 75 ? -7.819 -3.985 19.985 1.00 85.88 75 GLN A N 1
ATOM 595 C CA . GLN A 1 75 ? -7.293 -3.731 21.322 1.00 85.88 75 GLN A CA 1
ATOM 596 C C . GLN A 1 75 ? -5.834 -3.253 21.305 1.00 85.88 75 GLN A C 1
ATOM 598 O O . GLN A 1 75 ? -5.403 -2.598 22.253 1.00 85.88 75 GLN A O 1
ATOM 603 N N . ILE A 1 76 ? -5.090 -3.573 20.242 1.00 86.50 76 ILE A N 1
ATOM 604 C CA . ILE A 1 76 ? -3.694 -3.174 20.035 1.00 86.50 76 ILE A CA 1
ATOM 605 C C . ILE A 1 76 ? -3.640 -1.980 19.082 1.00 86.50 76 ILE A C 1
ATOM 607 O O . ILE A 1 76 ? -3.082 -0.945 19.447 1.00 86.50 76 ILE A O 1
ATOM 611 N N . TRP A 1 77 ? -4.245 -2.107 17.895 1.00 88.69 77 TRP A N 1
ATOM 612 C CA . TRP A 1 77 ? -4.226 -1.091 16.836 1.00 88.69 77 TRP A CA 1
ATOM 613 C C . TRP A 1 77 ? -5.618 -0.503 16.610 1.00 88.69 77 TRP A C 1
ATOM 615 O O . TRP A 1 77 ? -6.515 -1.164 16.087 1.00 88.69 77 TRP A O 1
ATOM 625 N N . THR A 1 78 ? -5.805 0.757 16.990 1.00 88.38 78 THR A N 1
ATOM 626 C CA . THR A 1 78 ? -7.107 1.436 16.930 1.00 88.38 78 THR A CA 1
ATOM 627 C C . THR A 1 78 ? -7.413 2.015 15.556 1.00 88.38 78 THR A C 1
ATOM 629 O O . THR A 1 78 ? -8.579 2.127 15.190 1.00 88.38 78 THR A O 1
ATOM 632 N N . SER A 1 79 ? -6.385 2.354 14.783 1.00 89.69 79 SER A N 1
ATOM 633 C CA . SER A 1 79 ? -6.520 2.817 13.406 1.00 89.69 79 SER A CA 1
ATOM 634 C C . SER A 1 79 ? -5.406 2.252 12.535 1.00 89.69 79 SER A C 1
ATOM 636 O O . SER A 1 79 ? -4.342 1.870 13.032 1.00 89.69 79 SER A O 1
ATOM 638 N N . LEU A 1 80 ? -5.671 2.204 11.231 1.00 92.81 80 LEU A N 1
ATOM 639 C CA . LEU A 1 80 ? -4.711 1.815 10.213 1.00 92.81 80 LEU A CA 1
ATOM 640 C C . LEU A 1 80 ? -4.891 2.682 8.972 1.00 92.81 80 LEU A C 1
ATOM 642 O O . LEU A 1 80 ? -6.000 2.823 8.458 1.00 92.81 80 LEU A O 1
ATOM 646 N N . GLN A 1 81 ? -3.787 3.225 8.482 1.00 92.75 81 GLN A N 1
ATOM 647 C CA . GLN A 1 81 ? -3.726 4.014 7.265 1.00 92.75 81 GLN A CA 1
ATOM 648 C C . GLN A 1 81 ? -2.554 3.533 6.418 1.00 92.75 81 GLN A C 1
ATOM 650 O O . GLN A 1 81 ? -1.490 3.226 6.946 1.00 92.75 81 GLN A O 1
ATOM 655 N N . MET A 1 82 ? -2.754 3.480 5.107 1.00 93.75 82 MET A N 1
ATOM 656 C CA . MET A 1 82 ? -1.671 3.309 4.151 1.00 93.75 82 MET A CA 1
ATOM 657 C C . MET A 1 82 ? -1.420 4.641 3.451 1.00 93.75 82 MET A C 1
ATOM 659 O O . MET A 1 82 ? -2.369 5.342 3.099 1.00 93.75 82 MET A O 1
ATOM 663 N N . GLU A 1 83 ? -0.153 4.975 3.271 1.00 93.50 83 GLU A N 1
ATOM 664 C CA . GLU A 1 83 ? 0.315 6.106 2.478 1.00 93.50 83 GLU A CA 1
ATOM 665 C C . GLU A 1 83 ? 1.268 5.588 1.403 1.00 93.50 83 GLU A C 1
ATOM 667 O O . GLU A 1 83 ? 1.974 4.599 1.616 1.00 93.50 83 GLU A O 1
ATOM 672 N N . VAL A 1 84 ? 1.271 6.243 0.243 1.00 90.69 84 VAL A N 1
ATOM 673 C CA . VAL A 1 84 ? 2.198 5.940 -0.849 1.00 90.69 84 VAL A CA 1
ATOM 674 C C . VAL A 1 84 ? 2.975 7.197 -1.162 1.00 90.69 84 VAL A C 1
ATOM 676 O O . VAL A 1 84 ? 2.403 8.211 -1.553 1.00 90.69 84 VAL A O 1
ATOM 679 N N . ASN A 1 85 ? 4.285 7.112 -0.974 1.00 88.38 85 ASN A N 1
ATOM 680 C CA . ASN A 1 85 ? 5.209 8.195 -1.249 1.00 88.38 85 ASN A CA 1
ATOM 681 C C . ASN A 1 85 ? 6.046 7.833 -2.473 1.00 88.38 85 ASN A C 1
ATOM 683 O O . ASN A 1 85 ? 6.737 6.813 -2.480 1.00 88.38 85 ASN A O 1
ATOM 687 N N . ALA A 1 86 ? 5.998 8.675 -3.504 1.00 83.38 86 ALA A N 1
ATOM 688 C CA . ALA A 1 86 ? 6.881 8.536 -4.651 1.00 83.38 86 ALA A CA 1
ATOM 689 C C . ALA A 1 86 ? 8.305 8.939 -4.241 1.00 83.38 86 ALA A C 1
ATOM 691 O O . ALA A 1 86 ? 8.575 10.087 -3.886 1.00 83.38 86 ALA A O 1
ATOM 692 N N . CYS A 1 87 ? 9.220 7.980 -4.285 1.00 79.06 87 CYS A N 1
ATOM 693 C CA . CYS A 1 87 ? 10.644 8.192 -4.123 1.00 79.06 87 CYS A CA 1
ATOM 694 C C . CYS A 1 87 ? 11.259 8.367 -5.510 1.00 79.06 87 CYS A C 1
ATOM 696 O O . CYS A 1 87 ? 11.371 7.416 -6.291 1.00 79.06 87 CYS A O 1
ATOM 698 N N . TYR A 1 88 ? 11.618 9.605 -5.832 1.00 72.81 88 TYR A N 1
ATOM 699 C CA . TYR A 1 88 ? 12.307 9.901 -7.078 1.00 72.81 88 TYR A CA 1
ATOM 700 C C . TYR A 1 88 ? 13.758 9.429 -6.994 1.00 72.81 88 TYR A C 1
ATOM 702 O O . TYR A 1 88 ? 14.377 9.560 -5.933 1.00 72.81 88 TYR A O 1
ATOM 710 N N . PRO A 1 89 ? 14.317 8.919 -8.101 1.00 71.38 89 PRO A N 1
ATOM 711 C CA . PRO A 1 89 ? 15.720 8.559 -8.151 1.00 71.38 89 PRO A CA 1
ATOM 712 C C . PRO A 1 89 ? 16.590 9.730 -7.704 1.00 71.38 89 PRO A C 1
ATOM 714 O O . PRO A 1 89 ? 16.487 10.835 -8.239 1.00 71.38 89 PRO A O 1
ATOM 717 N N . GLN A 1 90 ? 17.464 9.488 -6.735 1.00 66.00 90 GLN A N 1
ATOM 718 C CA . GLN A 1 90 ? 18.581 10.383 -6.475 1.00 66.00 90 GLN A CA 1
ATOM 719 C C . GLN A 1 90 ? 19.754 9.891 -7.314 1.00 66.00 90 GLN A C 1
ATOM 721 O O . GLN A 1 90 ? 20.005 8.686 -7.380 1.00 66.00 90 GLN A O 1
ATOM 726 N N . ALA A 1 91 ? 20.450 10.809 -7.986 1.00 59.34 91 ALA A N 1
ATOM 727 C CA . ALA A 1 91 ? 21.630 10.456 -8.759 1.00 59.34 91 ALA A CA 1
ATOM 728 C C . ALA A 1 91 ? 22.636 9.750 -7.837 1.00 59.34 91 ALA A C 1
ATOM 730 O O . ALA A 1 91 ? 23.158 10.352 -6.898 1.00 59.34 91 ALA A O 1
ATOM 731 N N . ILE A 1 92 ? 22.886 8.467 -8.094 1.00 60.22 92 ILE A N 1
ATOM 732 C CA . ILE A 1 92 ? 23.957 7.732 -7.431 1.00 60.22 92 ILE A CA 1
ATOM 733 C C . ILE A 1 92 ? 25.245 8.206 -8.107 1.00 60.22 92 ILE A C 1
ATOM 735 O O . ILE A 1 92 ? 25.531 7.808 -9.235 1.00 60.22 92 ILE A O 1
ATOM 739 N N . ALA A 1 93 ? 25.976 9.118 -7.463 1.00 56.81 93 ALA A N 1
ATOM 740 C CA . ALA A 1 93 ? 27.327 9.454 -7.895 1.00 56.81 93 ALA A CA 1
ATOM 741 C C . ALA A 1 93 ? 28.202 8.205 -7.707 1.00 56.81 93 ALA A C 1
ATOM 743 O O . ALA A 1 93 ? 28.329 7.713 -6.584 1.00 56.81 93 ALA A O 1
ATOM 744 N N . LEU A 1 94 ? 28.715 7.666 -8.816 1.00 53.47 94 LEU A N 1
ATOM 745 C CA . LEU A 1 94 ? 29.690 6.573 -8.833 1.00 53.47 94 LEU A CA 1
ATOM 746 C C . LEU A 1 94 ? 31.099 7.106 -8.567 1.00 53.47 94 LEU A C 1
ATOM 748 O O . LEU A 1 94 ? 31.428 8.178 -9.128 1.00 53.47 94 LEU A O 1
#

Nearest PDB structures (foldseek):
  4ycg-assembly1_A  TM=4.469E-01  e=3.744E+00  Mus musculus
  8j8r-assembly1_A  TM=2.825E-01  e=6.103E+00  Bos taurus
  3p2d-assembly1_A  TM=2.496E-01  e=8.282E+00  Bos taurus

Sequence (94 aa):
MAHIENAIYNLSTKSLNLFQILVCRSARCNKGSQAQKEELMSFSVPYDLSLEGMDEPWVETFLTRVKAKQERCNQIWTSLQMEVNACYPQAIAL

Organism: Solanum tuberosum (NCBI:txid4113)